Protein AF-A0A833HKR7-F1 (afdb_monomer_lite)

Secondary structure (DSSP, 8-state):
--HHHHHHHHHHHHHHHHHHHGGGTPEEPSS--SSTTEEEEEEEEETTEEEEEEEEEETTEEEEEEEEEEEEEEETTEEEEEEEEEHHHHHT-PPEE-----SHHHHHHHHHHHHHHHHHHHHHGGGGGGGSSHHHHHHHHTSGGG-S--TTSHHHHHHHHHHHHHHHT--

Radius of gyration: 18.02 Å; chains: 1; bounding box: 39×31×60 Å

Sequence (171 aa):
MAKGTAANCVARLSEAIGSTVAPAGFDRNPEIFGGDRVFRRFRRRHGWKVDIIDLAHRRMEPSFFDVGLFVCFQLEDYEHQLDGQSLVQLVGGDEYRLVTSFGFLHDWRCARTARRAANDLSRSLHWFDRLATPRQCLDFLGTPESLSPGPGSPIYIAMREHLLRADRQRP

pLDDT: mean 82.61, std 11.14, range [40.75, 95.12]

Foldseek 3Di:
DQVPLLVVLVVLLQVLQCVLCVVVQWDWDPDDPDPPFFPTKIWHDDPFKIWIWTWGADPPGNQFIWTWTKMWGCFPNDIDIQGTDTLCVVQVHDTQGRQRDDDPVSVVVSNVSSNVVSVSVSVCVCVCVCVVDLVSVLVCLCDPVSVDDHPPDPVNVRSVVRVVVVVVPDD

Structure (mmCIF, N/CA/C/O backbone):
data_AF-A0A833HKR7-F1
#
_entry.id   AF-A0A833HKR7-F1
#
loop_
_atom_site.group_PDB
_atom_site.id
_atom_site.type_symbol
_atom_site.label_atom_id
_atom_site.label_alt_id
_atom_site.label_comp_id
_atom_site.label_asym_id
_atom_site.label_entity_id
_atom_site.label_seq_id
_atom_site.pdbx_PDB_ins_code
_atom_site.Cartn_x
_atom_site.Cartn_y
_atom_site.Cartn_z
_atom_site.occupancy
_atom_site.B_iso_or_equiv
_atom_site.auth_seq_id
_atom_site.auth_comp_id
_atom_site.auth_asym_id
_atom_site.auth_atom_id
_atom_site.pdbx_PDB_model_num
ATOM 1 N N . MET A 1 1 ? 5.437 7.917 -32.728 1.00 40.75 1 MET A N 1
ATOM 2 C CA . MET A 1 1 ? 5.055 6.550 -32.300 1.00 40.75 1 MET A CA 1
ATOM 3 C C . MET A 1 1 ? 5.735 6.166 -30.972 1.00 40.75 1 MET A C 1
ATOM 5 O O . MET A 1 1 ? 6.502 5.220 -30.932 1.00 40.75 1 MET A O 1
ATOM 9 N N . ALA A 1 2 ? 5.459 6.885 -29.871 1.00 46.34 2 ALA A N 1
ATOM 10 C CA . ALA A 1 2 ? 6.085 6.649 -28.552 1.00 46.34 2 ALA A CA 1
ATOM 11 C C . ALA A 1 2 ? 5.110 6.133 -27.469 1.00 46.34 2 ALA A C 1
ATOM 13 O O . ALA A 1 2 ? 5.511 5.876 -26.341 1.00 46.34 2 ALA A O 1
ATOM 14 N N . LYS A 1 3 ? 3.822 5.963 -27.804 1.00 48.66 3 LYS A N 1
ATOM 15 C CA . LYS A 1 3 ? 2.782 5.535 -26.850 1.00 48.66 3 LYS A CA 1
ATOM 16 C C . LYS A 1 3 ? 2.829 4.034 -26.509 1.00 48.66 3 LYS A C 1
ATOM 18 O O . LYS A 1 3 ? 2.298 3.644 -25.479 1.00 48.66 3 LYS A O 1
ATOM 23 N N . GLY A 1 4 ? 3.475 3.202 -27.334 1.00 57.69 4 GLY A N 1
ATOM 24 C CA . GLY A 1 4 ? 3.508 1.743 -27.143 1.00 57.69 4 GLY A CA 1
ATOM 25 C C . GLY A 1 4 ? 4.500 1.245 -26.082 1.00 57.69 4 GLY A C 1
ATOM 26 O O . GLY A 1 4 ? 4.231 0.255 -25.414 1.00 57.69 4 GLY A O 1
ATOM 27 N N . THR A 1 5 ? 5.629 1.928 -25.875 1.00 68.44 5 THR A N 1
ATOM 28 C CA . THR A 1 5 ? 6.708 1.453 -24.984 1.00 68.44 5 THR A CA 1
ATOM 29 C C . THR A 1 5 ? 6.403 1.670 -23.507 1.00 68.44 5 THR A C 1
ATOM 31 O O . THR A 1 5 ? 6.447 0.720 -22.726 1.00 68.44 5 THR A O 1
ATOM 34 N N . ALA A 1 6 ? 5.991 2.882 -23.128 1.00 71.56 6 ALA A N 1
ATOM 35 C CA . ALA A 1 6 ? 5.599 3.182 -21.750 1.00 71.56 6 ALA A CA 1
ATOM 36 C C . ALA A 1 6 ? 4.396 2.333 -21.299 1.00 71.56 6 ALA A C 1
ATOM 38 O O . ALA A 1 6 ? 4.397 1.802 -20.189 1.00 71.56 6 ALA A O 1
ATOM 39 N N . ALA A 1 7 ? 3.410 2.137 -22.183 1.00 78.06 7 ALA A N 1
ATOM 40 C CA . ALA A 1 7 ? 2.254 1.283 -21.921 1.00 78.06 7 ALA A CA 1
ATOM 41 C C . ALA A 1 7 ? 2.661 -0.176 -21.645 1.00 78.06 7 ALA A C 1
ATOM 43 O O . ALA A 1 7 ? 2.166 -0.780 -20.695 1.00 78.06 7 ALA A O 1
ATOM 44 N N . ASN A 1 8 ? 3.619 -0.716 -22.407 1.00 80.50 8 ASN A N 1
ATOM 45 C CA . ASN A 1 8 ? 4.142 -2.065 -22.179 1.00 80.50 8 ASN A CA 1
ATOM 46 C C . ASN A 1 8 ? 4.846 -2.194 -20.821 1.00 80.50 8 ASN A C 1
ATOM 48 O O . ASN A 1 8 ? 4.668 -3.193 -20.125 1.00 80.50 8 ASN A O 1
ATOM 52 N N . CYS A 1 9 ? 5.617 -1.188 -20.406 1.00 82.44 9 CYS A N 1
ATOM 53 C CA . CYS A 1 9 ? 6.275 -1.213 -19.098 1.00 82.44 9 CYS A CA 1
ATOM 54 C C . CYS A 1 9 ? 5.282 -1.078 -17.947 1.00 82.44 9 CYS A C 1
ATOM 56 O O . CYS A 1 9 ? 5.416 -1.788 -16.954 1.00 82.44 9 CYS A O 1
ATOM 58 N N . VAL A 1 10 ? 4.251 -0.244 -18.100 1.00 87.06 10 VAL A N 1
ATOM 59 C CA . VAL A 1 10 ? 3.139 -0.146 -17.145 1.00 87.06 10 VAL A CA 1
ATOM 60 C C . VAL A 1 10 ? 2.377 -1.468 -17.036 1.00 87.06 10 VAL A C 1
ATOM 62 O O . VAL A 1 10 ? 2.024 -1.879 -15.928 1.00 87.06 10 VAL A O 1
ATOM 65 N N . ALA A 1 11 ? 2.149 -2.162 -18.155 1.00 86.56 11 ALA A N 1
ATOM 66 C CA . ALA A 1 11 ? 1.498 -3.468 -18.164 1.00 86.56 11 ALA A CA 1
ATOM 67 C C . ALA A 1 11 ? 2.332 -4.518 -17.415 1.00 86.56 11 ALA A C 1
ATOM 69 O O . ALA A 1 11 ? 1.824 -5.137 -16.483 1.00 86.56 11 ALA A O 1
ATOM 70 N N . ARG A 1 12 ? 3.628 -4.642 -17.739 1.00 88.38 12 ARG A N 1
ATOM 71 C CA . ARG A 1 12 ? 4.554 -5.570 -17.061 1.00 88.38 12 ARG A CA 1
ATOM 72 C C . ARG A 1 12 ? 4.706 -5.262 -15.573 1.00 88.38 12 ARG A C 1
ATOM 74 O O . ARG A 1 12 ? 4.747 -6.176 -14.757 1.00 88.38 12 ARG A O 1
ATOM 81 N N . LEU A 1 13 ? 4.784 -3.982 -15.212 1.00 90.75 13 LEU A N 1
ATOM 82 C CA . LEU A 1 13 ? 4.812 -3.548 -13.818 1.00 90.75 13 LEU A CA 1
ATOM 83 C C . LEU A 1 13 ? 3.520 -3.949 -13.097 1.00 90.75 13 LEU A C 1
ATOM 85 O O . LEU A 1 13 ? 3.584 -4.542 -12.026 1.00 90.75 13 LEU A O 1
ATOM 89 N N . SER A 1 14 ? 2.359 -3.666 -13.696 1.00 91.06 14 SER A N 1
ATOM 90 C CA . SER A 1 14 ? 1.058 -4.035 -13.127 1.00 91.06 14 SER A CA 1
ATOM 91 C C . SER A 1 14 ? 0.938 -5.548 -12.927 1.00 91.06 14 SER A C 1
ATOM 93 O O . SER A 1 14 ? 0.415 -5.985 -11.910 1.00 91.06 14 SER A O 1
ATOM 95 N N . GLU A 1 15 ? 1.419 -6.345 -13.881 1.00 92.50 15 GLU A N 1
ATOM 96 C CA . GLU A 1 15 ? 1.400 -7.808 -13.817 1.00 92.50 15 GLU A CA 1
ATOM 97 C C . GLU A 1 15 ? 2.340 -8.359 -12.740 1.00 92.50 15 GLU A C 1
ATOM 99 O O . GLU A 1 15 ? 1.929 -9.207 -11.946 1.00 92.50 15 GLU A O 1
ATOM 104 N N . ALA A 1 16 ? 3.574 -7.852 -12.666 1.00 93.44 16 ALA A N 1
ATOM 105 C CA . ALA A 1 16 ? 4.537 -8.262 -11.649 1.00 93.44 16 ALA A CA 1
ATOM 106 C C . ALA A 1 16 ? 4.026 -7.935 -10.240 1.00 93.44 16 ALA A C 1
ATOM 108 O O . ALA A 1 16 ? 3.999 -8.811 -9.381 1.00 93.44 16 ALA A O 1
ATOM 109 N N . ILE A 1 17 ? 3.556 -6.701 -10.027 1.00 94.38 17 ILE A N 1
ATOM 110 C CA . ILE A 1 17 ? 2.979 -6.274 -8.747 1.00 94.38 17 ILE A CA 1
ATOM 111 C C . ILE A 1 17 ? 1.749 -7.116 -8.417 1.00 94.38 17 ILE A C 1
ATOM 113 O O . ILE A 1 17 ? 1.679 -7.667 -7.324 1.00 94.38 17 ILE A O 1
ATOM 117 N N . GLY A 1 18 ? 0.822 -7.278 -9.367 1.00 94.12 18 GLY A N 1
ATOM 118 C CA . GLY A 1 18 ? -0.390 -8.076 -9.181 1.00 94.12 18 GLY A CA 1
ATOM 119 C C . GLY A 1 18 ? -0.093 -9.517 -8.774 1.00 94.12 18 GLY A C 1
ATOM 120 O O . GLY A 1 18 ? -0.674 -10.010 -7.813 1.00 94.12 18 GLY A O 1
ATOM 121 N N . SER A 1 19 ? 0.869 -10.162 -9.436 1.00 94.56 19 SER A N 1
ATOM 122 C CA . SER A 1 19 ? 1.282 -11.534 -9.110 1.00 94.56 19 SER A CA 1
ATOM 123 C C . SER A 1 19 ? 1.919 -11.643 -7.721 1.00 94.56 19 SER A C 1
ATOM 125 O O . SER A 1 19 ? 1.757 -12.656 -7.049 1.00 94.56 19 SER A O 1
ATOM 127 N N . THR A 1 20 ? 2.625 -10.602 -7.270 1.00 95.12 20 THR A N 1
ATOM 128 C CA . THR A 1 20 ? 3.220 -10.551 -5.928 1.00 95.12 20 THR A CA 1
ATOM 129 C C . THR A 1 20 ? 2.182 -10.363 -4.827 1.00 95.12 20 THR A C 1
ATOM 131 O O . THR A 1 20 ? 2.332 -10.939 -3.753 1.00 95.12 20 THR A O 1
ATOM 134 N N . VAL A 1 21 ? 1.141 -9.562 -5.065 1.00 95.06 21 VAL A N 1
ATOM 135 C CA . VAL A 1 21 ? 0.168 -9.202 -4.020 1.00 95.06 21 VAL A CA 1
ATOM 136 C C . VAL A 1 21 ? -1.060 -10.109 -3.985 1.00 95.06 21 VAL A C 1
ATOM 138 O O . VAL A 1 21 ? -1.705 -10.204 -2.942 1.00 95.06 21 VAL A O 1
ATOM 141 N N . ALA A 1 22 ? -1.365 -10.817 -5.077 1.00 95.12 22 ALA A N 1
ATOM 142 C CA . ALA A 1 22 ? -2.502 -11.734 -5.143 1.00 95.12 22 ALA A CA 1
ATOM 143 C C . ALA A 1 22 ? -2.483 -12.820 -4.044 1.00 95.12 22 ALA A C 1
ATOM 145 O O . ALA A 1 22 ? -3.514 -13.001 -3.397 1.00 95.12 22 ALA A O 1
ATOM 146 N N . PRO A 1 23 ? -1.347 -13.480 -3.719 1.00 95.06 23 PRO A N 1
ATOM 147 C CA . PRO A 1 23 ? -1.294 -14.442 -2.612 1.00 95.06 23 PRO A CA 1
ATOM 148 C C . PRO A 1 23 ? -1.615 -13.832 -1.242 1.00 95.06 23 PRO A C 1
ATOM 150 O O . PRO A 1 23 ? -2.053 -14.539 -0.340 1.00 95.06 23 PRO A O 1
ATOM 153 N N . ALA A 1 24 ? -1.412 -12.522 -1.079 1.00 91.62 24 ALA A N 1
ATOM 154 C CA . ALA A 1 24 ? -1.747 -11.796 0.141 1.00 91.62 24 ALA A CA 1
ATOM 155 C C . ALA A 1 24 ? -3.215 -11.327 0.180 1.00 91.62 24 ALA A C 1
ATOM 157 O O . ALA A 1 24 ? -3.592 -10.646 1.136 1.00 91.62 24 ALA A O 1
ATOM 158 N N . GLY A 1 25 ? -4.028 -11.676 -0.827 1.00 93.69 25 GLY A N 1
ATOM 159 C CA . GLY A 1 25 ? -5.456 -11.357 -0.919 1.00 93.69 25 GLY A CA 1
ATOM 160 C C . GLY A 1 25 ? -5.771 -10.011 -1.574 1.00 93.69 25 GLY A C 1
ATOM 161 O O . GLY A 1 25 ? -6.853 -9.472 -1.359 1.00 93.69 25 GLY A O 1
ATOM 162 N N . PHE A 1 26 ? -4.826 -9.425 -2.314 1.00 94.56 26 PHE A N 1
ATOM 163 C CA . PHE A 1 26 ? -5.072 -8.193 -3.060 1.00 94.56 26 PHE A CA 1
ATOM 164 C C . PHE A 1 26 ? -5.604 -8.492 -4.458 1.00 94.56 26 PHE A C 1
ATOM 166 O O . PHE A 1 26 ? -4.905 -9.063 -5.295 1.00 94.56 26 PHE A O 1
ATOM 173 N N . ASP A 1 27 ? -6.797 -7.985 -4.736 1.00 93.44 27 ASP A N 1
ATOM 174 C CA . ASP A 1 27 ? -7.415 -8.048 -6.048 1.00 93.44 27 ASP A CA 1
ATOM 175 C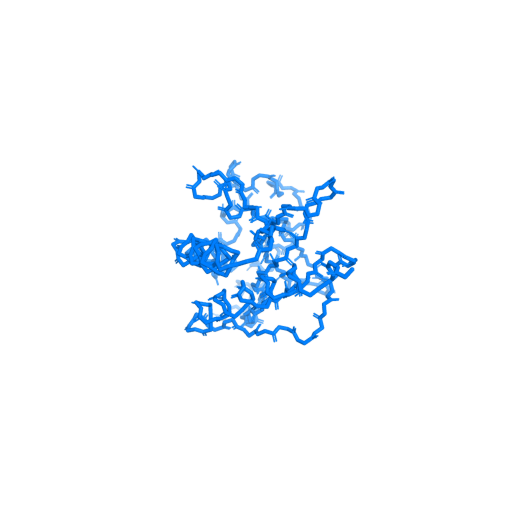 C . ASP A 1 27 ? -7.130 -6.782 -6.848 1.00 93.44 27 ASP A C 1
ATOM 177 O O . ASP A 1 27 ? -7.086 -5.660 -6.329 1.00 93.44 27 ASP A O 1
ATOM 181 N N . ARG A 1 28 ? -6.969 -6.947 -8.160 1.00 90.38 28 ARG A N 1
ATOM 182 C CA . ARG A 1 28 ? -6.870 -5.816 -9.081 1.00 90.38 28 ARG A CA 1
ATOM 183 C C . ARG A 1 28 ? -8.216 -5.104 -9.147 1.00 90.38 28 ARG A C 1
ATOM 185 O O . ARG A 1 28 ? -9.215 -5.700 -9.535 1.00 90.38 28 ARG A O 1
ATOM 192 N N . ASN A 1 29 ? -8.225 -3.806 -8.857 1.00 83.69 29 ASN A N 1
ATOM 193 C CA . ASN A 1 29 ? -9.430 -3.008 -9.012 1.00 83.69 29 ASN A CA 1
ATOM 194 C C . ASN A 1 29 ? -9.669 -2.715 -10.510 1.00 83.69 29 ASN A C 1
ATOM 196 O O . ASN A 1 29 ? -8.758 -2.185 -11.166 1.00 83.69 29 ASN A O 1
ATOM 200 N N . PRO A 1 30 ? -10.841 -3.068 -11.077 1.00 73.00 30 PRO A N 1
ATOM 201 C CA . PRO A 1 30 ? -11.193 -2.699 -12.448 1.00 73.00 30 PRO A CA 1
ATOM 202 C C . PRO A 1 30 ? -11.335 -1.181 -12.613 1.00 73.00 30 PRO A C 1
ATOM 204 O O . PRO A 1 30 ? -11.043 -0.654 -13.685 1.00 73.00 30 PRO A O 1
ATOM 207 N N . GLU A 1 31 ? -11.712 -0.481 -11.544 1.00 70.06 31 GLU A N 1
ATOM 208 C CA . GLU A 1 31 ? -11.932 0.958 -11.537 1.00 70.06 31 GLU A CA 1
ATOM 209 C C . GLU A 1 31 ? -10.695 1.692 -11.009 1.00 70.06 31 GLU A C 1
ATOM 211 O O . GLU A 1 31 ? -10.181 1.425 -9.915 1.00 70.06 31 GLU A O 1
ATOM 216 N N 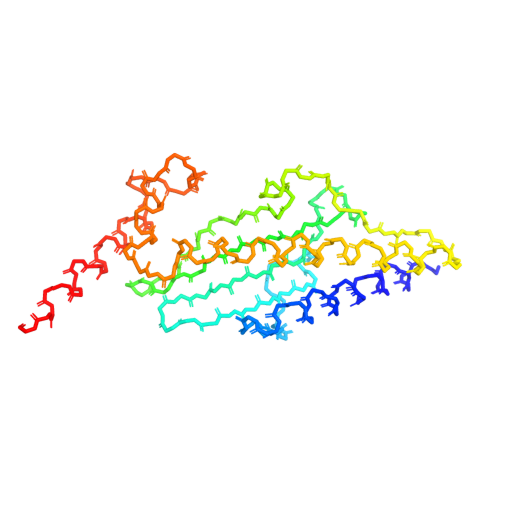. ILE A 1 32 ? -10.201 2.641 -11.800 1.00 64.50 32 ILE A N 1
ATOM 217 C CA . ILE A 1 32 ? -9.102 3.519 -11.410 1.00 64.50 32 ILE A CA 1
ATOM 218 C C . ILE A 1 32 ? -9.722 4.779 -10.798 1.00 64.50 32 ILE A C 1
ATOM 220 O O . ILE A 1 32 ? -10.182 5.663 -11.514 1.00 64.50 32 ILE A O 1
ATOM 224 N N . PHE A 1 33 ? -9.736 4.859 -9.467 1.00 57.00 33 PHE A N 1
ATOM 225 C CA . PHE A 1 33 ? -10.096 6.077 -8.734 1.00 57.00 33 PHE A CA 1
ATOM 226 C C . PHE A 1 33 ? -8.820 6.772 -8.255 1.00 57.00 33 PHE A C 1
ATOM 228 O O . PHE A 1 33 ? -7.960 6.112 -7.677 1.00 57.00 33 PHE A O 1
ATOM 235 N N . GLY A 1 34 ? -8.698 8.085 -8.477 1.00 53.91 34 GLY A N 1
ATOM 236 C CA . GLY A 1 34 ? -7.510 8.862 -8.077 1.00 53.91 34 GLY A CA 1
ATOM 237 C C . GLY A 1 34 ? -7.029 9.924 -9.077 1.00 53.91 34 GLY A C 1
ATOM 238 O O . GLY A 1 34 ? -5.936 10.465 -8.910 1.00 53.91 34 GLY A O 1
ATOM 239 N N . GLY A 1 35 ? -7.824 10.230 -10.110 1.00 57.78 35 GLY A N 1
ATOM 240 C CA . GLY A 1 35 ? -7.460 11.167 -11.181 1.00 57.78 35 GLY A CA 1
ATOM 241 C C . GLY A 1 35 ? -6.453 10.579 -12.177 1.00 57.78 35 GLY A C 1
ATOM 242 O O . GLY A 1 35 ? -6.025 9.436 -12.031 1.00 57.78 35 GLY A O 1
ATOM 243 N N . ASP A 1 36 ? -6.040 11.374 -13.169 1.00 58.94 36 ASP A N 1
ATOM 244 C CA . ASP A 1 36 ? -5.243 10.954 -14.345 1.00 58.94 36 ASP A CA 1
ATOM 245 C C . ASP A 1 36 ? -3.857 10.337 -14.047 1.00 58.94 36 ASP A C 1
ATOM 247 O O . ASP A 1 36 ? -3.100 10.019 -14.964 1.00 58.94 36 ASP A O 1
ATOM 251 N N . ARG A 1 37 ? -3.473 10.200 -12.772 1.00 76.31 37 ARG A N 1
ATOM 252 C CA . ARG A 1 37 ? -2.133 9.757 -12.357 1.00 76.31 37 ARG A CA 1
ATOM 253 C C . ARG A 1 37 ? -2.063 8.314 -11.914 1.00 76.31 37 ARG A C 1
ATOM 255 O O . ARG A 1 37 ? -1.024 7.689 -12.121 1.00 76.31 37 ARG A O 1
ATOM 262 N N . VAL A 1 38 ? -3.115 7.810 -11.273 1.00 77.69 38 VAL A N 1
ATOM 263 C CA . VAL A 1 38 ? -3.175 6.402 -10.884 1.00 77.69 38 VAL A CA 1
ATOM 264 C C . VAL A 1 38 ? -3.424 5.619 -12.160 1.00 77.69 38 VAL A C 1
ATOM 266 O O . VAL A 1 38 ? -4.371 5.895 -12.882 1.00 77.69 38 VAL A O 1
ATOM 269 N N . PHE A 1 39 ? -2.567 4.655 -12.468 1.00 83.62 39 PHE A N 1
ATOM 270 C CA . PHE A 1 39 ? -2.753 3.795 -13.641 1.00 83.62 39 PHE A CA 1
ATOM 271 C C . PHE A 1 39 ? -3.084 2.352 -13.249 1.00 83.62 39 PHE A C 1
ATOM 273 O O . PHE A 1 39 ? -3.518 1.551 -14.085 1.00 83.62 39 PHE A O 1
ATOM 280 N N . ARG A 1 40 ? -2.899 2.000 -11.970 1.00 90.25 40 ARG A N 1
ATOM 281 C CA . ARG A 1 40 ? -3.297 0.709 -11.410 1.00 90.25 40 ARG A CA 1
ATOM 282 C C . ARG A 1 40 ? -3.555 0.828 -9.912 1.00 90.25 40 ARG A C 1
ATOM 284 O O . ARG A 1 40 ? -2.791 1.479 -9.214 1.00 90.25 40 ARG A O 1
ATOM 291 N N . ARG A 1 41 ? -4.584 0.129 -9.439 1.00 92.12 41 ARG A N 1
ATOM 292 C CA . ARG A 1 41 ? -4.932 -0.006 -8.024 1.00 92.12 41 ARG A CA 1
ATOM 293 C C . ARG A 1 41 ? -5.183 -1.473 -7.687 1.00 92.12 41 ARG A C 1
ATOM 295 O O . ARG A 1 41 ? -5.830 -2.179 -8.466 1.00 92.12 41 ARG A O 1
ATOM 302 N N . PHE A 1 42 ? -4.714 -1.902 -6.524 1.00 93.31 42 PHE A N 1
ATOM 303 C CA . PHE A 1 42 ? -5.027 -3.193 -5.918 1.00 93.31 42 PHE A CA 1
ATOM 304 C C . PHE A 1 42 ? -5.691 -2.970 -4.565 1.00 93.31 42 PHE A C 1
ATOM 306 O O . PHE A 1 42 ? -5.367 -2.006 -3.870 1.00 93.31 42 PHE A O 1
ATOM 313 N N . ARG A 1 43 ? -6.642 -3.830 -4.205 1.00 93.88 43 ARG A N 1
ATOM 314 C CA . ARG A 1 43 ? -7.417 -3.716 -2.970 1.00 93.88 43 ARG A CA 1
ATOM 315 C C . ARG A 1 43 ? -7.494 -5.054 -2.262 1.00 93.88 43 ARG A C 1
ATOM 317 O O . ARG A 1 43 ? -7.753 -6.065 -2.900 1.00 93.88 43 ARG A O 1
ATOM 324 N N . ARG A 1 44 ? -7.361 -5.030 -0.944 1.00 93.38 44 ARG A N 1
ATOM 325 C CA . ARG A 1 44 ? -7.652 -6.163 -0.068 1.00 93.38 44 ARG A CA 1
ATOM 326 C C . ARG A 1 44 ? -8.634 -5.706 0.997 1.00 93.38 44 ARG A C 1
ATOM 328 O O . ARG A 1 44 ? -8.335 -4.800 1.772 1.00 93.38 44 ARG A O 1
ATOM 335 N N . ARG A 1 45 ? -9.828 -6.296 1.003 1.00 91.19 45 ARG A N 1
ATOM 336 C CA . ARG A 1 45 ? -10.888 -5.952 1.958 1.00 91.19 45 ARG A CA 1
ATOM 337 C C . ARG A 1 45 ? -10.766 -6.821 3.203 1.00 91.19 45 ARG A C 1
ATOM 339 O O . ARG A 1 45 ? -10.733 -8.041 3.108 1.00 91.19 45 ARG A O 1
ATOM 346 N N . HIS A 1 46 ? -10.790 -6.175 4.355 1.00 86.25 46 HIS A N 1
ATOM 347 C CA . HIS A 1 46 ? -11.032 -6.781 5.658 1.00 86.25 46 HIS A CA 1
ATOM 348 C C . HIS A 1 46 ? -12.363 -6.237 6.163 1.00 86.25 46 HIS A C 1
ATOM 350 O O . HIS A 1 46 ? -12.705 -5.101 5.853 1.00 86.25 46 HIS A O 1
ATOM 356 N N . GLY A 1 47 ? -13.125 -7.002 6.946 1.00 83.50 47 GLY A N 1
ATOM 357 C CA . GLY A 1 47 ? -14.493 -6.617 7.335 1.00 83.50 47 GLY A CA 1
ATOM 358 C C . GLY A 1 47 ? -14.660 -5.196 7.908 1.00 83.50 47 GLY A C 1
ATOM 359 O O . GLY A 1 47 ? -15.757 -4.658 7.853 1.00 83.50 47 GLY A O 1
ATOM 360 N N . TRP A 1 48 ? -13.583 -4.578 8.406 1.00 84.69 48 TRP A N 1
ATOM 361 C CA . TRP A 1 48 ? -13.565 -3.233 8.987 1.00 84.69 48 TRP A CA 1
ATOM 362 C C . TRP A 1 48 ? -12.648 -2.216 8.262 1.00 84.69 48 TRP A C 1
ATOM 364 O O . TRP A 1 48 ? -12.682 -1.029 8.585 1.00 84.69 48 TRP A O 1
ATOM 374 N N . LYS A 1 49 ? -11.823 -2.644 7.290 1.00 90.44 49 LYS A N 1
ATOM 375 C CA . LYS A 1 49 ? -10.876 -1.773 6.560 1.00 90.44 49 LYS A CA 1
ATOM 376 C C . LYS A 1 49 ? -10.591 -2.260 5.138 1.00 90.44 49 LYS A C 1
ATOM 378 O O . LYS A 1 49 ? -10.761 -3.431 4.818 1.00 90.44 49 LYS A O 1
ATOM 383 N N . VAL A 1 50 ? -10.062 -1.391 4.288 1.00 92.12 50 VAL A N 1
ATOM 384 C CA . VAL A 1 50 ? -9.585 -1.739 2.946 1.00 92.12 50 VAL A CA 1
ATOM 385 C C . VAL A 1 50 ? -8.131 -1.317 2.808 1.00 92.12 50 VAL A C 1
ATOM 387 O O . VAL A 1 50 ? -7.813 -0.134 2.866 1.00 92.12 50 VAL A O 1
ATOM 390 N N . ASP A 1 51 ? -7.256 -2.292 2.585 1.00 93.31 51 ASP A N 1
ATOM 391 C CA . ASP A 1 51 ? -5.862 -2.053 2.230 1.00 93.31 51 ASP A CA 1
ATOM 392 C C . ASP A 1 51 ? -5.779 -1.745 0.732 1.00 93.31 51 ASP A C 1
ATOM 394 O O . ASP A 1 51 ? -6.393 -2.437 -0.088 1.00 93.31 51 ASP A O 1
ATOM 398 N N . ILE A 1 52 ? -5.015 -0.722 0.361 1.00 92.38 52 ILE A N 1
ATOM 399 C CA . ILE A 1 52 ? -4.908 -0.231 -1.012 1.00 92.38 52 ILE A CA 1
ATOM 400 C C . ILE A 1 52 ? -3.438 -0.112 -1.404 1.00 92.38 52 ILE A C 1
ATOM 402 O O . ILE A 1 52 ? -2.615 0.406 -0.651 1.00 92.38 52 ILE A O 1
ATOM 406 N N . ILE A 1 53 ? -3.125 -0.565 -2.615 1.00 93.25 53 ILE A N 1
ATOM 407 C CA . ILE A 1 53 ? -1.827 -0.362 -3.260 1.00 93.25 53 ILE A CA 1
ATOM 408 C C . ILE A 1 53 ? -2.078 0.354 -4.580 1.00 93.25 53 ILE A C 1
ATOM 410 O O . ILE A 1 53 ? -2.707 -0.215 -5.477 1.00 93.25 53 ILE A O 1
ATOM 414 N N . ASP A 1 54 ? -1.566 1.572 -4.715 1.00 91.88 54 ASP A N 1
ATOM 415 C CA . ASP A 1 54 ? -1.662 2.349 -5.948 1.00 91.88 54 ASP A CA 1
ATOM 416 C C . ASP A 1 54 ? -0.323 2.424 -6.663 1.00 91.88 54 ASP A C 1
ATOM 418 O O . ASP A 1 54 ? 0.707 2.734 -6.072 1.00 91.88 54 ASP A O 1
ATOM 422 N N . LEU A 1 55 ? -0.366 2.206 -7.974 1.00 90.56 55 LEU A N 1
ATOM 423 C CA . LEU A 1 55 ? 0.705 2.569 -8.885 1.00 90.56 55 LEU A CA 1
ATOM 424 C C . LEU A 1 55 ? 0.308 3.871 -9.578 1.00 90.56 55 LEU A C 1
ATOM 426 O O . LEU A 1 55 ? -0.692 3.918 -10.309 1.00 90.56 55 LEU A O 1
ATOM 430 N N . ALA A 1 56 ? 1.086 4.925 -9.342 1.00 88.88 56 ALA A N 1
ATOM 431 C CA . ALA A 1 56 ? 0.778 6.262 -9.831 1.00 88.88 56 ALA A CA 1
ATOM 432 C C . ALA A 1 56 ? 2.004 6.972 -10.409 1.00 88.88 56 ALA A C 1
ATOM 434 O O . ALA A 1 56 ? 3.121 6.808 -9.922 1.00 88.88 56 ALA A O 1
ATOM 435 N N . HIS A 1 57 ? 1.800 7.800 -11.434 1.00 85.38 57 HIS A N 1
ATOM 436 C CA . HIS A 1 57 ? 2.834 8.717 -11.916 1.00 85.38 57 HIS A CA 1
ATOM 437 C C . HIS A 1 57 ? 3.110 9.819 -10.889 1.00 85.38 57 HIS A C 1
ATOM 439 O O . HIS A 1 57 ? 2.183 10.370 -10.285 1.00 85.38 57 HIS A O 1
ATOM 445 N N . ARG A 1 58 ? 4.380 10.216 -10.747 1.00 79.62 58 ARG A N 1
ATOM 446 C CA . ARG A 1 58 ? 4.730 11.374 -9.918 1.00 79.62 58 ARG A CA 1
ATOM 447 C C . ARG A 1 58 ? 4.295 12.682 -10.578 1.00 79.62 58 ARG A C 1
ATOM 449 O O . ARG A 1 58 ? 4.432 12.876 -11.783 1.00 79.62 58 ARG A O 1
ATOM 456 N N . ARG A 1 59 ? 3.782 13.595 -9.744 1.00 65.31 59 ARG A N 1
ATOM 457 C CA . ARG A 1 59 ? 3.040 14.827 -10.087 1.00 65.31 59 ARG A CA 1
ATOM 458 C C . ARG A 1 59 ? 3.758 15.769 -11.072 1.00 65.31 59 ARG A C 1
ATOM 460 O O . ARG A 1 59 ? 3.070 16.533 -11.736 1.00 65.31 59 ARG A O 1
ATOM 467 N N . MET A 1 60 ? 5.086 15.675 -11.187 1.00 67.94 60 MET A N 1
ATOM 468 C CA . MET A 1 60 ? 5.929 16.532 -12.036 1.00 67.94 60 MET A CA 1
ATOM 469 C C . MET A 1 60 ? 6.791 15.765 -13.048 1.00 67.94 60 MET A C 1
ATOM 471 O O . MET A 1 60 ? 7.391 16.384 -13.921 1.00 67.94 60 MET A O 1
ATOM 475 N N . GLU A 1 61 ? 6.857 14.433 -12.966 1.00 76.06 61 GLU A N 1
ATOM 476 C CA . GLU A 1 61 ? 7.785 13.644 -13.778 1.00 76.06 61 GLU A CA 1
ATOM 477 C C . GLU A 1 61 ? 7.147 12.310 -14.192 1.00 76.06 61 GLU A C 1
ATOM 479 O O . GLU A 1 61 ? 7.262 11.316 -13.475 1.00 76.06 61 GLU A O 1
ATOM 484 N N . PRO A 1 62 ? 6.481 12.240 -15.360 1.00 71.31 62 PRO A N 1
ATOM 485 C CA . PRO A 1 62 ? 5.783 11.030 -15.807 1.00 71.31 62 PRO A CA 1
ATOM 486 C C . PRO A 1 62 ? 6.730 9.855 -16.082 1.00 71.31 62 PRO A C 1
ATOM 488 O O . PRO A 1 62 ? 6.294 8.707 -16.110 1.00 71.31 62 PRO A O 1
ATOM 491 N N . SER A 1 63 ? 8.028 10.130 -16.238 1.00 78.75 63 SER A N 1
ATOM 492 C CA . SER A 1 63 ? 9.090 9.122 -16.297 1.00 78.75 63 SER A CA 1
ATOM 493 C C . SER A 1 63 ? 9.308 8.405 -14.965 1.00 78.75 63 SER A C 1
ATOM 495 O O . SER A 1 63 ? 10.032 7.418 -14.939 1.00 78.75 63 SER A O 1
ATOM 497 N N . PHE A 1 64 ? 8.712 8.871 -13.870 1.00 85.69 64 PHE A N 1
ATOM 498 C CA . PHE A 1 64 ? 8.798 8.260 -12.552 1.00 85.69 64 PHE A CA 1
ATOM 499 C C . PHE A 1 64 ? 7.422 7.823 -12.071 1.00 85.69 64 PHE A C 1
ATOM 501 O O . PHE A 1 64 ? 6.389 8.418 -12.399 1.00 85.69 64 PHE A O 1
ATOM 508 N N . PHE A 1 65 ? 7.422 6.766 -11.271 1.00 88.75 65 PHE A N 1
ATOM 509 C CA . PHE A 1 65 ? 6.220 6.269 -10.630 1.00 88.75 65 PHE A CA 1
ATOM 510 C C . PHE A 1 65 ? 6.477 6.002 -9.155 1.00 88.75 65 PHE A C 1
ATOM 512 O O . PHE A 1 65 ? 7.614 5.807 -8.728 1.00 88.75 65 PHE A O 1
ATOM 519 N N . ASP A 1 66 ? 5.392 5.992 -8.398 1.00 89.38 66 ASP A N 1
ATOM 520 C CA . ASP A 1 66 ? 5.379 5.616 -6.997 1.00 89.38 66 ASP A CA 1
ATOM 521 C C . ASP A 1 66 ? 4.482 4.394 -6.793 1.00 89.38 66 ASP A C 1
ATOM 523 O O . ASP A 1 66 ? 3.553 4.147 -7.573 1.00 89.38 66 ASP A O 1
ATOM 527 N N . VAL A 1 67 ? 4.786 3.640 -5.742 1.00 90.38 67 VAL A N 1
ATOM 528 C CA . VAL A 1 67 ? 3.928 2.582 -5.215 1.00 90.38 67 VAL A CA 1
ATOM 529 C C . VAL A 1 67 ? 3.448 3.066 -3.856 1.00 90.38 67 VAL A C 1
ATOM 531 O O . VAL A 1 67 ? 4.182 2.989 -2.872 1.00 90.38 67 VAL A O 1
ATOM 534 N N . GLY A 1 68 ? 2.243 3.625 -3.824 1.00 90.38 68 GLY A N 1
ATOM 535 C CA . GLY A 1 68 ? 1.643 4.143 -2.601 1.00 90.38 68 GLY A CA 1
ATOM 536 C C . GLY A 1 68 ? 0.869 3.054 -1.870 1.00 90.38 68 GLY A C 1
ATOM 537 O O . GLY A 1 68 ? 0.086 2.330 -2.487 1.00 90.38 68 GLY A O 1
ATOM 538 N N . LEU A 1 69 ? 1.082 2.941 -0.562 1.00 90.81 69 LEU A N 1
ATOM 539 C CA . LEU A 1 69 ? 0.359 2.028 0.320 1.00 90.81 69 LEU A CA 1
ATOM 540 C C . LEU A 1 69 ? -0.602 2.834 1.189 1.00 90.81 69 LEU A C 1
ATOM 542 O O . LEU A 1 69 ? -0.148 3.666 1.964 1.00 90.81 69 LEU A O 1
ATOM 546 N N . PHE A 1 70 ? -1.905 2.586 1.084 1.00 89.12 70 PHE A N 1
ATOM 547 C CA . PHE A 1 70 ? -2.945 3.331 1.801 1.00 89.12 70 PHE A CA 1
ATOM 548 C C . PHE A 1 70 ? -3.874 2.377 2.543 1.00 89.12 70 PHE A C 1
ATOM 550 O O . PHE A 1 70 ? -4.034 1.220 2.150 1.00 89.12 70 PHE A O 1
ATOM 557 N N . VAL A 1 71 ? -4.540 2.877 3.581 1.00 89.38 71 VAL A N 1
ATOM 558 C CA . VAL A 1 71 ? -5.629 2.153 4.242 1.00 89.38 71 VAL A CA 1
ATOM 559 C C . VAL A 1 71 ? -6.842 3.064 4.343 1.00 89.38 71 VAL A C 1
ATOM 561 O O . VAL A 1 71 ? -6.736 4.184 4.841 1.00 89.38 71 VAL A O 1
ATOM 564 N N . CYS A 1 72 ? -7.986 2.569 3.879 1.00 89.69 72 CYS A N 1
ATOM 565 C CA . CYS A 1 72 ? -9.284 3.193 4.099 1.00 89.69 72 CYS A CA 1
ATOM 566 C C . CYS A 1 72 ? -10.031 2.448 5.208 1.00 89.69 72 CYS A C 1
ATOM 568 O O . CYS A 1 72 ? -10.062 1.217 5.231 1.00 89.69 72 CYS A O 1
ATOM 570 N N . PHE A 1 73 ? -10.672 3.186 6.102 1.00 87.56 73 PHE A N 1
ATOM 571 C CA . PHE A 1 73 ? -11.490 2.665 7.190 1.00 87.56 73 PHE A CA 1
ATOM 572 C C . PHE A 1 73 ? -12.919 3.145 6.997 1.00 87.56 73 PHE A C 1
ATOM 574 O O . PHE A 1 73 ? -13.134 4.313 6.683 1.00 87.56 73 PHE A O 1
ATOM 581 N N . GLN A 1 74 ? -13.884 2.261 7.233 1.00 81.50 74 GLN A N 1
ATOM 582 C CA . GLN A 1 74 ? -15.284 2.653 7.331 1.00 81.50 74 GLN A CA 1
ATOM 583 C C . GLN A 1 74 ? -15.623 2.761 8.818 1.00 81.50 74 GLN A C 1
ATOM 585 O O . GLN A 1 74 ? -15.894 1.751 9.468 1.00 81.50 74 GLN A O 1
ATOM 590 N N . LEU A 1 75 ? -15.547 3.970 9.372 1.00 81.00 75 LEU A N 1
ATOM 591 C CA . LEU A 1 75 ? -15.826 4.225 10.786 1.00 81.00 75 LEU A CA 1
ATOM 592 C C . LEU A 1 75 ? -17.000 5.188 10.885 1.00 81.00 75 LEU A C 1
ATOM 594 O O . LEU A 1 75 ? -16.985 6.227 10.238 1.00 81.00 75 LEU A O 1
ATOM 598 N N . GLU A 1 76 ? -17.992 4.840 11.706 1.00 66.75 76 GLU A N 1
ATOM 599 C CA . GLU A 1 76 ? -19.068 5.757 12.117 1.00 66.75 76 GLU A CA 1
ATOM 600 C C . GLU A 1 76 ? -19.690 6.557 10.955 1.00 66.75 76 GLU A C 1
ATOM 602 O O . GLU A 1 76 ? -19.860 7.768 11.037 1.00 66.75 76 GLU A O 1
ATOM 607 N N . ASP A 1 77 ? -19.996 5.852 9.861 1.00 67.69 77 ASP A N 1
ATOM 608 C CA . ASP A 1 77 ? -20.640 6.358 8.639 1.00 67.69 77 ASP A CA 1
ATOM 609 C C . ASP A 1 77 ? -19.767 7.193 7.681 1.00 67.69 77 ASP A C 1
ATOM 611 O O . ASP A 1 77 ? -20.240 7.573 6.609 1.00 67.69 77 ASP A O 1
ATOM 615 N N . TYR A 1 78 ? -18.475 7.381 7.973 1.00 71.69 78 TYR A N 1
ATOM 616 C CA . TYR A 1 78 ? -17.531 8.082 7.094 1.00 71.69 78 TYR A CA 1
ATOM 617 C C . TYR A 1 78 ? -16.346 7.203 6.667 1.00 71.69 78 TYR A C 1
ATOM 619 O O . TYR A 1 78 ? -15.850 6.354 7.413 1.00 71.69 78 TYR A O 1
ATOM 627 N N . GLU A 1 79 ? -15.875 7.422 5.434 1.00 79.25 79 GLU A N 1
ATOM 628 C CA . GLU A 1 79 ? -14.620 6.840 4.958 1.00 79.25 79 GLU A CA 1
ATOM 629 C C . GLU A 1 79 ? -13.459 7.711 5.444 1.00 79.25 79 GLU A C 1
ATOM 631 O O . GLU A 1 79 ? -13.342 8.886 5.088 1.00 79.25 79 GLU A O 1
ATOM 636 N N . HIS A 1 80 ? -12.590 7.128 6.261 1.00 80.88 80 HIS A N 1
ATOM 637 C CA . HIS A 1 80 ? -11.339 7.748 6.670 1.00 80.88 80 HIS A CA 1
ATOM 638 C C . HIS A 1 80 ? -10.195 7.109 5.895 1.00 80.88 80 HIS A C 1
ATOM 640 O O . HIS A 1 80 ? -10.085 5.887 5.860 1.00 80.88 80 HIS A O 1
ATOM 646 N N . GLN A 1 81 ? -9.310 7.916 5.319 1.00 82.56 81 GLN A N 1
ATOM 647 C CA . GLN A 1 81 ? -8.091 7.427 4.685 1.00 82.56 81 GLN A CA 1
ATOM 648 C C . GLN A 1 81 ? -6.891 7.786 5.563 1.00 82.56 81 GLN A C 1
AT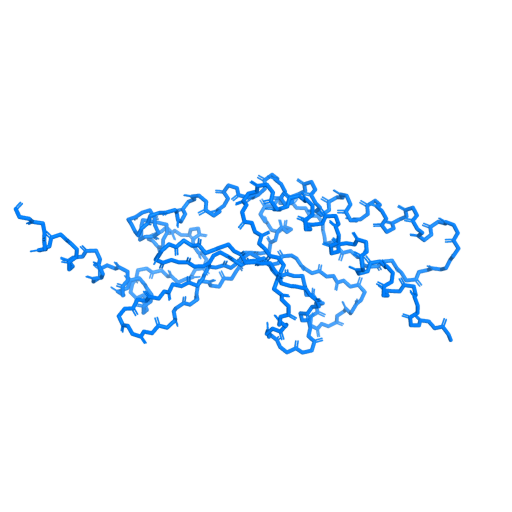OM 650 O O . GLN A 1 81 ? -6.726 8.940 5.954 1.00 82.56 81 GLN A O 1
ATOM 655 N N . LEU A 1 82 ? -6.052 6.798 5.866 1.00 81.25 82 LEU A N 1
ATOM 656 C CA . LEU A 1 82 ? -4.699 7.056 6.342 1.00 81.25 82 LEU A CA 1
ATOM 657 C C . LEU A 1 82 ? -3.833 7.381 5.124 1.00 81.25 82 LEU A C 1
ATOM 659 O O . LEU A 1 82 ? -3.722 6.553 4.210 1.00 81.25 82 LEU A O 1
ATOM 663 N N . ASP A 1 83 ? -3.268 8.591 5.103 1.00 71.19 83 ASP A N 1
ATOM 664 C CA . ASP A 1 83 ? -2.373 9.026 4.033 1.00 71.19 83 ASP A CA 1
ATOM 665 C C . ASP A 1 83 ? -1.224 8.031 3.866 1.00 71.19 83 ASP A C 1
ATOM 667 O O . ASP A 1 83 ? -0.672 7.490 4.827 1.00 71.19 83 ASP A O 1
ATOM 671 N N . GLY A 1 84 ? -0.950 7.709 2.605 1.00 70.38 84 GLY A N 1
ATOM 672 C CA . GLY A 1 84 ? -0.192 6.519 2.276 1.00 70.38 84 GLY A CA 1
ATOM 673 C C . GLY A 1 84 ? 1.309 6.673 2.434 1.00 70.38 84 GLY A C 1
ATOM 674 O O . GLY A 1 84 ? 1.867 7.758 2.276 1.00 70.38 84 GLY A O 1
ATOM 675 N N . GLN A 1 85 ? 1.975 5.548 2.674 1.00 78.69 85 GLN A N 1
ATOM 676 C CA . GLN A 1 85 ? 3.428 5.455 2.628 1.00 78.69 85 GLN A CA 1
ATOM 677 C C . GLN A 1 85 ? 3.906 5.186 1.204 1.00 78.69 85 GLN A C 1
ATOM 679 O O . GLN A 1 85 ? 3.380 4.302 0.522 1.00 78.69 85 GLN A O 1
ATOM 684 N N . SER A 1 86 ? 4.940 5.905 0.765 1.00 85.12 86 SER A N 1
ATOM 685 C CA . SER A 1 86 ? 5.661 5.521 -0.449 1.00 85.12 86 SER A CA 1
ATOM 686 C C . SER A 1 86 ? 6.495 4.278 -0.156 1.00 85.12 86 SER A C 1
ATOM 688 O O . SER A 1 86 ? 7.260 4.230 0.811 1.00 85.12 86 SER A O 1
ATOM 690 N N . LEU A 1 87 ? 6.401 3.273 -1.025 1.00 87.88 87 LEU A N 1
ATOM 691 C CA . LEU A 1 87 ? 7.201 2.058 -0.908 1.00 87.88 87 LEU A CA 1
ATOM 692 C C . LEU A 1 87 ? 8.702 2.361 -0.852 1.00 87.88 87 LEU A C 1
ATOM 694 O O . LEU A 1 87 ? 9.422 1.734 -0.081 1.00 87.88 87 LEU A O 1
ATOM 698 N N . VAL A 1 88 ? 9.160 3.344 -1.634 1.00 87.12 88 VAL A N 1
ATOM 699 C CA . VAL A 1 88 ? 10.567 3.767 -1.686 1.00 87.12 88 VAL A CA 1
ATOM 700 C C . VAL A 1 88 ? 11.036 4.275 -0.322 1.00 87.12 88 VAL A C 1
ATOM 702 O O . VAL A 1 88 ? 12.133 3.926 0.112 1.00 87.12 88 VAL A O 1
ATOM 705 N N . GLN A 1 89 ? 10.190 5.041 0.375 1.00 85.81 89 GLN A N 1
ATOM 706 C CA . GLN A 1 89 ? 10.474 5.528 1.727 1.00 85.81 89 GLN A CA 1
ATOM 707 C C . GLN A 1 89 ? 10.536 4.372 2.729 1.00 85.81 89 GLN A C 1
ATOM 709 O O . GLN A 1 89 ? 11.469 4.308 3.525 1.00 85.81 89 GLN A O 1
ATOM 714 N N . LEU A 1 90 ? 9.600 3.420 2.646 1.00 84.75 90 LEU A N 1
ATOM 715 C CA . LEU A 1 90 ? 9.563 2.259 3.542 1.00 84.75 90 LEU A CA 1
ATOM 716 C C . LEU A 1 90 ? 10.787 1.350 3.412 1.00 84.75 90 LEU A C 1
ATOM 718 O O . LEU A 1 90 ? 11.238 0.794 4.410 1.00 84.75 90 LEU A O 1
ATOM 722 N N . VAL A 1 91 ? 11.317 1.173 2.199 1.00 87.75 91 VAL A N 1
ATOM 723 C CA . VAL A 1 91 ? 12.486 0.306 1.962 1.00 87.75 91 VAL A CA 1
ATOM 724 C C . VAL A 1 91 ? 13.823 1.051 2.005 1.00 87.75 91 VAL A C 1
ATOM 726 O O . VAL A 1 91 ? 14.859 0.413 1.832 1.00 87.75 91 VAL A O 1
ATOM 729 N N . GLY A 1 92 ? 13.818 2.376 2.203 1.00 85.44 92 GLY A N 1
ATOM 730 C CA . GLY A 1 92 ? 15.025 3.210 2.168 1.00 85.44 92 GLY A CA 1
ATOM 731 C C 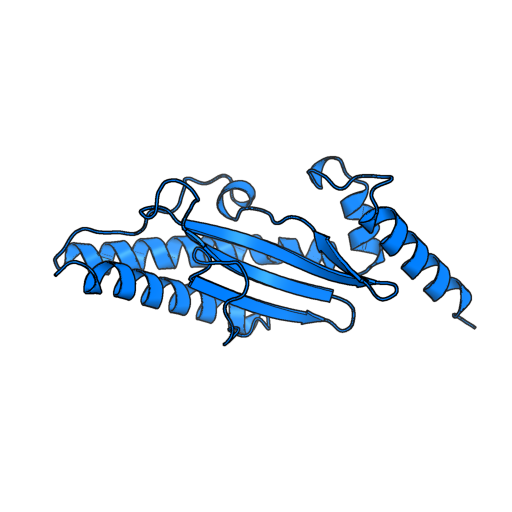. GLY A 1 92 ? 15.753 3.160 0.819 1.00 85.44 92 GLY A C 1
ATOM 732 O O . GLY A 1 92 ? 16.977 3.065 0.784 1.00 85.44 92 GLY A O 1
ATOM 733 N N . GLY A 1 93 ? 15.003 3.128 -0.286 1.00 84.44 93 GLY A N 1
ATOM 734 C CA . GLY A 1 93 ? 15.544 2.922 -1.632 1.00 84.44 93 GLY A CA 1
ATOM 735 C C . GLY A 1 93 ? 15.568 4.174 -2.510 1.00 84.44 93 GLY A C 1
ATOM 736 O O . GLY A 1 93 ? 15.113 5.245 -2.122 1.00 84.44 93 GLY A O 1
ATOM 737 N N . ASP A 1 94 ? 16.046 3.998 -3.743 1.00 86.00 94 ASP A N 1
ATOM 738 C CA . ASP A 1 94 ? 15.956 5.020 -4.793 1.00 86.00 94 ASP A CA 1
ATOM 739 C C . ASP A 1 94 ? 14.593 5.009 -5.493 1.00 86.00 94 ASP A C 1
ATOM 741 O O . ASP A 1 94 ? 13.928 3.972 -5.573 1.00 86.00 94 ASP A O 1
ATOM 745 N N . GLU A 1 95 ? 14.235 6.127 -6.114 1.00 87.94 95 GLU A N 1
ATOM 746 C CA . GLU A 1 95 ? 13.005 6.284 -6.891 1.00 87.94 95 GLU A CA 1
ATOM 747 C C . GLU A 1 95 ? 12.875 5.276 -8.046 1.00 87.94 95 GLU A C 1
ATOM 749 O O . GLU A 1 95 ? 13.861 4.831 -8.652 1.00 87.94 95 GLU A O 1
ATOM 754 N N . TYR A 1 96 ? 11.631 4.939 -8.401 1.00 89.44 96 TYR A N 1
ATOM 755 C CA . TYR A 1 96 ? 11.360 4.093 -9.555 1.00 89.44 96 TYR A CA 1
ATOM 756 C C . TYR A 1 96 ? 11.164 4.915 -10.827 1.00 89.44 96 TYR A C 1
ATOM 758 O O . TYR A 1 96 ? 10.334 5.822 -10.897 1.00 89.44 96 TYR A O 1
ATOM 766 N N . ARG A 1 97 ? 11.891 4.532 -11.879 1.00 87.69 97 ARG A N 1
ATOM 767 C CA . ARG A 1 97 ? 11.821 5.161 -13.200 1.00 87.69 97 ARG A CA 1
ATOM 768 C C . ARG A 1 97 ? 11.186 4.217 -14.223 1.00 87.69 97 ARG A C 1
ATOM 770 O O . ARG A 1 97 ? 11.638 3.083 -14.397 1.00 87.69 97 ARG A O 1
ATOM 777 N N . LEU A 1 98 ? 10.171 4.702 -14.934 1.00 83.56 98 LEU A N 1
ATOM 778 C CA . LEU A 1 98 ? 9.655 4.091 -16.154 1.00 83.56 98 LEU A CA 1
ATOM 779 C C . LEU A 1 98 ? 10.691 4.228 -17.269 1.00 83.56 98 LEU A C 1
ATOM 781 O O . LEU A 1 98 ? 11.225 5.305 -17.539 1.00 8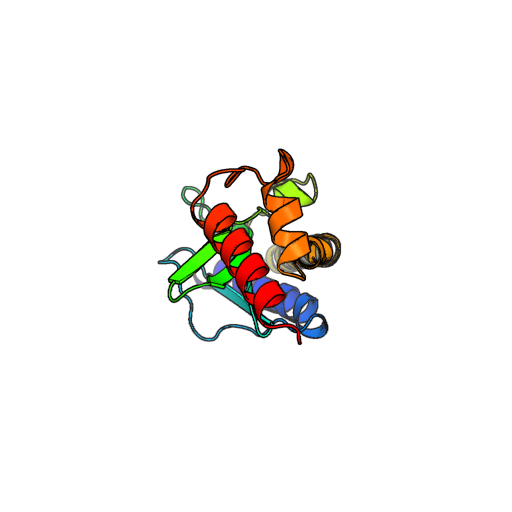3.56 98 LEU A O 1
ATOM 785 N N . VAL A 1 99 ? 10.985 3.118 -17.933 1.00 79.69 99 VAL A N 1
ATOM 786 C CA . VAL A 1 99 ? 11.928 3.104 -19.050 1.00 79.69 99 VAL A CA 1
ATOM 787 C C . VAL A 1 99 ? 11.199 3.602 -20.295 1.00 79.69 99 VAL A C 1
ATOM 789 O O . VAL A 1 99 ? 10.158 3.068 -20.659 1.00 79.69 99 VAL A O 1
ATOM 792 N N . THR A 1 100 ? 11.750 4.620 -20.952 1.00 72.44 100 THR A N 1
ATOM 793 C CA . THR A 1 100 ? 11.152 5.243 -22.149 1.00 72.44 100 THR A CA 1
ATOM 794 C C . THR A 1 100 ? 11.968 5.027 -23.431 1.00 72.44 100 THR A C 1
ATOM 796 O O . THR A 1 100 ? 11.551 5.453 -24.505 1.00 72.44 100 THR A O 1
ATOM 799 N N . SER A 1 101 ? 13.128 4.365 -23.336 1.00 69.12 101 SER A N 1
ATOM 800 C CA . SER A 1 101 ? 14.021 4.063 -24.474 1.00 69.12 101 SER A CA 1
ATOM 801 C C . SER A 1 101 ? 13.510 2.883 -25.315 1.00 69.12 101 SER A C 1
ATOM 803 O O . SER A 1 101 ? 12.778 2.056 -24.805 1.00 69.12 101 SER A O 1
ATOM 805 N N . PHE A 1 102 ? 13.876 2.773 -26.595 1.00 67.19 102 PHE A N 1
ATOM 806 C CA . PHE A 1 102 ? 13.421 1.683 -27.484 1.00 67.19 102 PHE A CA 1
ATOM 807 C C . PHE A 1 102 ? 14.475 0.561 -27.624 1.00 67.19 102 PHE A C 1
ATOM 809 O O . PHE A 1 102 ? 15.658 0.788 -27.371 1.00 67.19 102 PHE A O 1
ATOM 816 N N . GLY A 1 103 ? 14.059 -0.636 -28.064 1.00 64.25 103 GLY A N 1
ATOM 817 C CA . GLY A 1 103 ? 14.944 -1.770 -28.409 1.00 64.25 103 GLY A CA 1
ATOM 818 C C . GLY A 1 103 ? 15.008 -2.888 -27.357 1.00 64.25 103 GLY A C 1
ATOM 819 O O . GLY A 1 103 ? 14.351 -2.812 -26.331 1.00 64.25 103 GLY A O 1
ATOM 820 N N . PHE A 1 104 ? 15.811 -3.937 -27.575 1.00 66.00 104 PHE A N 1
ATOM 821 C CA . PHE A 1 104 ? 15.860 -5.116 -26.681 1.00 66.00 104 PHE A CA 1
ATOM 822 C C . PHE A 1 104 ? 16.219 -4.780 -25.217 1.00 66.00 104 PHE A C 1
ATOM 824 O O . PHE A 1 104 ? 15.747 -5.423 -24.279 1.00 66.00 104 PHE A O 1
ATOM 831 N N . LEU A 1 105 ? 17.025 -3.731 -25.009 1.00 75.88 105 LEU A N 1
ATOM 832 C CA . LEU A 1 105 ? 17.386 -3.232 -23.680 1.00 75.88 105 LEU A CA 1
ATOM 833 C C . LEU A 1 105 ? 16.187 -2.644 -22.927 1.00 75.88 105 LEU A C 1
ATOM 835 O O . LEU A 1 105 ? 16.209 -2.615 -21.699 1.00 75.88 105 LEU A O 1
ATOM 839 N N . HIS A 1 106 ? 15.152 -2.182 -23.632 1.00 80.25 106 HIS A N 1
ATOM 840 C CA . HIS A 1 106 ? 13.929 -1.660 -23.028 1.00 80.25 106 HIS A CA 1
ATOM 841 C C . HIS A 1 106 ? 13.212 -2.736 -22.219 1.00 80.25 106 HIS A C 1
ATOM 843 O O . HIS A 1 106 ? 12.973 -2.553 -21.028 1.00 80.25 106 HIS A O 1
ATOM 849 N N . ASP A 1 107 ? 12.931 -3.879 -22.843 1.00 79.75 107 ASP A N 1
ATOM 850 C CA . ASP A 1 107 ? 12.146 -4.945 -22.226 1.00 79.75 107 ASP A CA 1
ATOM 851 C C . ASP A 1 107 ? 12.863 -5.538 -21.016 1.00 79.75 107 ASP A C 1
ATOM 853 O O . ASP A 1 107 ? 12.251 -5.734 -19.964 1.00 79.75 107 ASP A O 1
ATOM 857 N N . TRP A 1 108 ? 14.181 -5.730 -21.124 1.00 83.56 108 TRP A N 1
ATOM 858 C CA . TRP A 1 108 ? 15.005 -6.161 -19.998 1.00 83.56 108 TRP A CA 1
ATOM 859 C C . TRP A 1 108 ? 14.999 -5.140 -18.852 1.00 83.56 108 TRP A C 1
ATOM 861 O O . TRP A 1 108 ? 14.815 -5.514 -17.691 1.00 83.56 108 TRP A O 1
ATOM 871 N N . ARG A 1 109 ? 15.148 -3.841 -19.150 1.00 85.19 109 ARG A N 1
ATOM 872 C CA . ARG A 1 109 ? 15.106 -2.784 -18.125 1.00 85.19 109 ARG A CA 1
ATOM 873 C C . ARG A 1 109 ? 13.726 -2.687 -17.472 1.00 85.19 109 ARG A C 1
ATOM 875 O O . ARG A 1 109 ? 13.660 -2.558 -16.255 1.00 85.19 109 ARG A O 1
ATOM 882 N N . CYS A 1 110 ? 12.638 -2.812 -18.233 1.00 85.94 110 CYS A N 1
ATOM 883 C CA . CYS A 1 110 ? 11.284 -2.806 -17.676 1.00 85.94 110 CYS A CA 1
ATOM 884 C C . CYS A 1 110 ? 11.017 -4.021 -16.797 1.00 85.94 110 CYS A C 1
ATOM 886 O O . CYS A 1 110 ? 10.486 -3.861 -15.701 1.00 85.94 110 CYS A O 1
ATOM 888 N N . ALA A 1 111 ? 11.452 -5.212 -17.215 1.00 86.56 111 ALA A N 1
ATOM 889 C CA . ALA A 1 111 ? 11.378 -6.407 -16.382 1.00 86.56 111 ALA A CA 1
ATOM 890 C C . ALA A 1 111 ? 12.187 -6.243 -15.083 1.00 86.56 111 ALA A C 1
ATOM 892 O O . ALA A 1 111 ? 11.707 -6.596 -14.007 1.00 86.56 111 ALA A O 1
ATOM 893 N N . ARG A 1 112 ? 13.387 -5.652 -15.155 1.00 90.38 112 ARG A N 1
ATOM 894 C CA . ARG A 1 112 ? 14.223 -5.373 -13.979 1.00 90.38 112 ARG A CA 1
ATOM 895 C C . ARG A 1 112 ? 13.554 -4.390 -13.017 1.00 90.38 112 ARG A C 1
ATOM 897 O O . ARG A 1 112 ? 13.524 -4.663 -11.820 1.00 90.38 112 ARG A O 1
ATOM 904 N N . THR A 1 113 ? 13.013 -3.279 -13.517 1.00 90.50 113 THR A N 1
ATOM 905 C CA . THR A 1 113 ? 12.296 -2.297 -12.688 1.00 90.50 113 THR A CA 1
ATOM 906 C C . THR A 1 113 ? 11.050 -2.910 -12.055 1.00 90.50 113 THR A C 1
ATOM 908 O O . THR A 1 113 ? 10.851 -2.763 -10.852 1.00 90.50 113 THR A O 1
ATOM 911 N N . ALA A 1 114 ? 10.251 -3.647 -12.832 1.00 91.19 114 ALA A N 1
ATOM 912 C CA . ALA A 1 114 ? 9.059 -4.327 -12.334 1.00 91.19 114 ALA A CA 1
ATOM 913 C C . ALA A 1 114 ? 9.403 -5.339 -11.232 1.00 91.19 114 ALA A C 1
ATOM 915 O O . ALA A 1 114 ? 8.783 -5.331 -10.173 1.00 91.19 114 ALA A O 1
ATOM 916 N N . ARG A 1 115 ? 10.448 -6.151 -11.436 1.00 92.25 115 ARG A N 1
ATOM 917 C CA . ARG A 1 115 ? 10.922 -7.119 -10.439 1.00 92.25 115 ARG A CA 1
ATOM 918 C C . ARG A 1 115 ? 11.448 -6.444 -9.177 1.00 92.25 115 ARG A C 1
ATOM 920 O O . ARG A 1 115 ? 11.203 -6.943 -8.086 1.00 92.25 115 ARG A O 1
ATOM 927 N N . ARG A 1 116 ? 12.160 -5.320 -9.309 1.00 94.00 116 ARG A N 1
ATOM 928 C CA . ARG A 1 116 ? 12.619 -4.537 -8.156 1.00 94.00 116 ARG A CA 1
ATOM 929 C C . ARG A 1 116 ? 11.427 -4.047 -7.335 1.00 94.00 116 ARG A C 1
ATOM 931 O O . ARG A 1 116 ? 11.367 -4.354 -6.154 1.00 94.00 116 ARG A O 1
ATOM 938 N N . ALA A 1 117 ? 10.473 -3.362 -7.967 1.00 92.81 117 ALA A N 1
ATOM 939 C CA . ALA A 1 117 ? 9.285 -2.855 -7.284 1.00 92.81 117 ALA A CA 1
ATOM 940 C C . ALA A 1 117 ? 8.469 -3.987 -6.634 1.00 92.81 117 ALA A C 1
ATOM 942 O O . ALA A 1 117 ? 8.037 -3.855 -5.496 1.00 92.81 117 ALA A O 1
ATOM 943 N N . ALA A 1 118 ? 8.320 -5.126 -7.315 1.00 94.25 118 ALA A N 1
ATOM 944 C CA . ALA A 1 118 ? 7.664 -6.313 -6.771 1.00 94.25 118 ALA A CA 1
ATOM 945 C C . ALA A 1 118 ? 8.391 -6.885 -5.540 1.00 94.25 118 ALA A C 1
ATOM 947 O O . ALA A 1 118 ? 7.765 -7.151 -4.518 1.00 94.25 118 ALA A O 1
ATOM 948 N N . ASN A 1 119 ? 9.717 -7.025 -5.595 1.00 94.00 119 ASN A N 1
ATOM 949 C CA . ASN A 1 119 ? 10.511 -7.503 -4.461 1.00 94.00 119 ASN A CA 1
ATOM 950 C C . ASN A 1 119 ? 10.472 -6.530 -3.275 1.00 94.00 119 ASN A C 1
ATOM 952 O O . ASN A 1 119 ? 10.395 -6.958 -2.125 1.00 94.00 119 ASN A O 1
ATOM 956 N N . ASP A 1 120 ? 10.549 -5.228 -3.544 1.00 94.75 120 ASP A N 1
ATOM 957 C CA . ASP A 1 120 ? 10.433 -4.185 -2.526 1.00 94.75 120 ASP A CA 1
ATOM 958 C C . ASP A 1 120 ? 9.054 -4.266 -1.864 1.00 94.75 120 ASP A C 1
ATOM 960 O O . ASP A 1 120 ? 8.960 -4.362 -0.643 1.00 94.75 120 ASP A O 1
ATOM 964 N N . LEU A 1 121 ? 7.992 -4.362 -2.668 1.00 94.44 121 LEU A N 1
ATOM 965 C CA . LEU A 1 121 ? 6.623 -4.465 -2.180 1.00 94.44 121 LEU A CA 1
ATOM 966 C C . LEU A 1 121 ? 6.408 -5.717 -1.334 1.00 94.44 121 LEU A C 1
ATOM 968 O O . LEU A 1 121 ? 5.864 -5.615 -0.240 1.00 94.44 121 LEU A O 1
ATOM 972 N N . SER A 1 122 ? 6.881 -6.877 -1.797 1.00 93.19 122 SER A N 1
ATOM 973 C CA . SER A 1 122 ? 6.783 -8.139 -1.057 1.00 93.19 122 SER A CA 1
ATOM 974 C C . SER A 1 122 ? 7.401 -8.038 0.337 1.00 93.19 122 SER A C 1
ATOM 976 O O . SER A 1 122 ? 6.867 -8.618 1.279 1.00 93.19 122 SER A O 1
ATOM 978 N N . ARG A 1 123 ? 8.513 -7.307 0.478 1.00 90.75 123 ARG A N 1
ATOM 979 C CA . ARG A 1 123 ? 9.177 -7.092 1.769 1.00 90.75 123 ARG A CA 1
ATOM 980 C C . ARG A 1 123 ? 8.424 -6.109 2.654 1.00 90.75 123 ARG A C 1
ATOM 982 O O . ARG A 1 123 ? 8.562 -6.198 3.867 1.00 90.75 123 ARG A O 1
ATOM 989 N N . SER A 1 124 ? 7.613 -5.228 2.077 1.00 91.56 124 SER A N 1
ATOM 990 C CA . SER A 1 124 ? 6.878 -4.178 2.790 1.00 91.56 124 SER A CA 1
ATOM 991 C C . SER A 1 124 ? 5.405 -4.490 3.050 1.00 91.56 124 SER A C 1
ATOM 993 O O . SER A 1 124 ? 4.750 -3.706 3.729 1.00 91.56 124 SER A O 1
ATOM 995 N N . LEU A 1 125 ? 4.868 -5.628 2.588 1.00 91.69 125 LEU A N 1
ATOM 996 C CA . LEU A 1 125 ? 3.466 -6.002 2.848 1.00 91.69 125 LEU A CA 1
ATOM 997 C C . LEU A 1 125 ? 3.127 -6.075 4.344 1.00 91.69 125 LEU A C 1
ATOM 999 O O . LEU A 1 125 ? 2.002 -5.759 4.727 1.00 91.69 125 LEU A O 1
ATOM 1003 N N . HIS A 1 126 ? 4.111 -6.394 5.187 1.00 89.44 126 HIS A N 1
ATOM 1004 C CA . HIS A 1 126 ? 3.965 -6.406 6.644 1.00 89.44 126 HIS A CA 1
ATOM 1005 C C . HIS A 1 126 ? 3.596 -5.033 7.239 1.00 89.44 126 HIS A C 1
ATOM 1007 O O . HIS A 1 126 ? 3.174 -4.945 8.391 1.00 89.44 126 HIS A O 1
ATOM 1013 N N . TRP A 1 127 ? 3.741 -3.940 6.479 1.00 89.88 127 TRP A N 1
ATOM 1014 C CA . TRP A 1 127 ? 3.263 -2.619 6.883 1.00 89.88 127 TRP A CA 1
ATOM 1015 C C . TRP A 1 127 ? 1.755 -2.628 7.172 1.00 89.88 127 TRP A C 1
ATOM 1017 O O . TRP A 1 127 ? 1.326 -2.074 8.182 1.00 89.88 127 TRP A O 1
ATOM 1027 N N . PHE A 1 128 ? 0.961 -3.337 6.359 1.00 90.56 128 PHE A N 1
ATOM 1028 C CA . PHE A 1 128 ? -0.485 -3.463 6.570 1.00 90.56 128 PHE A CA 1
ATOM 1029 C C . PHE A 1 128 ? -0.841 -4.242 7.844 1.00 90.56 128 PHE A C 1
ATOM 1031 O O . PHE A 1 128 ? -1.919 -4.027 8.407 1.00 90.56 128 PHE A O 1
ATOM 1038 N N . ASP A 1 129 ? 0.051 -5.122 8.309 1.00 88.38 129 ASP A N 1
ATOM 1039 C CA . ASP A 1 129 ? -0.169 -5.956 9.496 1.00 88.38 129 ASP A CA 1
ATOM 1040 C C . ASP A 1 129 ? -0.078 -5.134 10.789 1.00 88.38 129 ASP A C 1
ATOM 1042 O O . ASP A 1 129 ? -0.753 -5.439 11.772 1.00 88.38 129 ASP A O 1
ATOM 1046 N N . ARG A 1 130 ? 0.662 -4.015 10.768 1.00 86.62 130 ARG A N 1
ATOM 1047 C CA . ARG A 1 130 ? 0.664 -3.018 11.858 1.00 86.62 130 ARG A CA 1
ATOM 1048 C C . ARG A 1 130 ? -0.706 -2.362 12.055 1.00 86.62 130 ARG A C 1
ATOM 1050 O O . ARG A 1 130 ? -0.958 -1.763 13.091 1.00 86.62 130 ARG A O 1
ATOM 1057 N N . LEU A 1 131 ? -1.585 -2.489 11.063 1.00 88.69 131 LEU A N 1
ATOM 1058 C CA . LEU A 1 131 ? -2.930 -1.927 11.019 1.00 88.69 131 LEU A CA 1
ATOM 1059 C C . LEU A 1 131 ? -3.986 -3.044 10.921 1.00 88.69 131 LEU A C 1
ATOM 1061 O O . LEU A 1 131 ? -5.053 -2.826 10.350 1.00 88.69 131 LEU A O 1
ATOM 1065 N N . ALA A 1 132 ? -3.682 -4.267 11.375 1.00 88.25 132 ALA A N 1
ATOM 1066 C CA . ALA A 1 132 ? -4.548 -5.437 11.184 1.00 88.25 132 ALA A CA 1
ATOM 1067 C C . ALA A 1 132 ? -5.814 -5.423 12.055 1.00 88.25 132 ALA A C 1
ATOM 1069 O O . ALA A 1 132 ? -6.855 -5.937 11.637 1.00 88.25 132 ALA A O 1
ATOM 1070 N N . THR A 1 133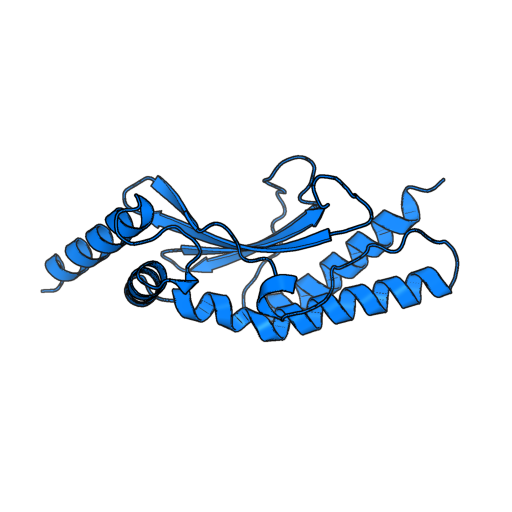 ? -5.757 -4.784 13.224 1.00 89.50 133 THR A N 1
ATOM 1071 C CA . THR A 1 133 ? -6.901 -4.600 14.129 1.00 89.50 133 THR A CA 1
ATOM 1072 C C . THR A 1 133 ? -7.136 -3.120 14.439 1.00 89.50 133 THR A C 1
ATOM 1074 O O . THR A 1 133 ? -6.183 -2.334 14.392 1.00 89.50 133 THR A O 1
ATOM 1077 N N . PRO A 1 134 ? -8.364 -2.723 14.831 1.00 88.88 134 PRO A N 1
ATOM 1078 C CA . PRO A 1 134 ? -8.634 -1.348 15.249 1.00 88.88 134 PRO A CA 1
ATOM 1079 C C . PRO A 1 134 ? -7.716 -0.884 16.388 1.00 88.88 134 PRO A C 1
ATOM 1081 O O . PRO A 1 134 ? -7.258 0.256 16.392 1.00 88.88 134 PRO A O 1
ATOM 1084 N N . ARG A 1 135 ? -7.379 -1.785 17.326 1.00 90.19 135 ARG A N 1
ATOM 1085 C CA . ARG A 1 135 ? -6.478 -1.479 18.445 1.00 90.19 135 ARG A CA 1
ATOM 1086 C C . ARG A 1 135 ? -5.058 -1.182 17.976 1.00 90.19 135 ARG A C 1
ATOM 1088 O O . ARG A 1 135 ? -4.531 -0.132 18.314 1.00 90.19 135 ARG A O 1
ATOM 1095 N N . GLN A 1 136 ? -4.486 -2.059 17.153 1.00 90.56 136 GLN A N 1
ATOM 1096 C CA . GLN A 1 136 ? -3.155 -1.842 16.579 1.00 90.56 136 GLN A CA 1
ATOM 1097 C C . GLN A 1 136 ? -3.108 -0.572 15.725 1.00 90.56 136 GLN A C 1
ATOM 1099 O O . GLN A 1 136 ? -2.122 0.155 15.765 1.00 90.56 136 GLN A O 1
ATOM 1104 N N . CYS A 1 137 ? -4.189 -0.265 14.999 1.00 88.56 137 CYS A N 1
ATOM 1105 C CA . CYS A 1 137 ? -4.290 0.982 14.253 1.00 88.56 137 CYS A CA 1
ATOM 1106 C C . CYS A 1 137 ? -4.281 2.204 15.178 1.00 88.56 137 CYS A C 1
ATOM 1108 O O . CYS A 1 137 ? -3.557 3.154 14.905 1.00 88.56 137 CYS A O 1
ATOM 1110 N N . LEU A 1 138 ? -5.054 2.190 16.269 1.00 88.75 138 LEU A N 1
ATOM 1111 C CA . LEU A 1 138 ? -5.050 3.284 17.241 1.00 88.75 138 LEU A CA 1
ATOM 1112 C C . LEU A 1 138 ? -3.662 3.467 17.871 1.00 88.75 138 LEU A C 1
ATOM 1114 O O . LEU A 1 138 ? -3.179 4.595 17.961 1.00 88.75 138 LEU A O 1
ATOM 1118 N N . ASP A 1 139 ? -3.018 2.364 18.259 1.00 89.06 139 ASP A N 1
ATOM 1119 C CA . ASP A 1 139 ? -1.676 2.381 18.839 1.00 89.06 139 ASP A CA 1
ATOM 1120 C C . ASP A 1 139 ? -0.658 2.949 17.831 1.00 89.06 139 ASP A C 1
ATOM 1122 O O . ASP A 1 139 ? 0.143 3.809 18.192 1.00 89.06 139 ASP A O 1
ATOM 1126 N N . PHE A 1 140 ? -0.739 2.552 16.553 1.00 86.62 140 PHE A N 1
ATOM 1127 C CA . PHE A 1 140 ? 0.099 3.085 15.473 1.00 86.62 140 PHE A CA 1
ATOM 1128 C C . PHE A 1 140 ? -0.126 4.584 15.237 1.00 86.62 140 PHE A C 1
ATOM 1130 O O . PHE A 1 140 ? 0.839 5.335 15.160 1.00 86.62 140 PHE A O 1
ATOM 1137 N N . LEU A 1 141 ? -1.379 5.048 15.170 1.00 85.44 141 LEU A N 1
ATOM 1138 C CA . LEU A 1 141 ? -1.706 6.475 15.017 1.00 85.44 141 LEU A CA 1
ATOM 1139 C C . LEU A 1 141 ? -1.213 7.321 16.207 1.00 85.44 141 LEU A C 1
ATOM 1141 O O . LEU A 1 141 ? -1.020 8.528 16.084 1.00 85.44 141 LEU A O 1
ATOM 1145 N N . GLY A 1 142 ? -1.006 6.697 17.368 1.00 81.44 142 GLY A N 1
ATOM 1146 C CA . GLY A 1 142 ? -0.421 7.334 18.543 1.00 81.44 142 GLY A CA 1
ATOM 1147 C C . GLY A 1 142 ? 1.100 7.513 18.481 1.00 81.44 142 GLY A C 1
ATOM 1148 O O . GLY A 1 142 ? 1.645 8.227 19.324 1.00 81.44 142 GLY A O 1
ATOM 1149 N N . THR A 1 143 ? 1.800 6.894 17.522 1.00 80.06 143 THR A N 1
ATOM 1150 C CA . THR A 1 143 ? 3.263 6.985 17.428 1.00 80.06 143 THR A CA 1
ATOM 1151 C C . THR A 1 143 ? 3.719 8.179 16.578 1.00 80.06 143 THR A C 1
ATOM 1153 O O . THR A 1 143 ? 3.017 8.596 15.649 1.00 80.06 143 THR A O 1
ATOM 1156 N N . PRO A 1 144 ? 4.936 8.707 16.823 1.00 71.06 144 PRO A N 1
ATOM 1157 C CA . PRO A 1 144 ? 5.557 9.716 15.957 1.00 71.06 144 PRO A CA 1
ATOM 1158 C C . PRO A 1 144 ? 5.771 9.239 14.509 1.00 71.06 144 PRO A C 1
ATOM 1160 O O . PRO A 1 144 ? 5.888 10.048 13.593 1.00 71.06 144 PRO A O 1
ATOM 1163 N N . GLU A 1 145 ? 5.827 7.923 14.303 1.00 66.81 145 GLU A N 1
ATOM 1164 C CA . GLU A 1 145 ? 6.108 7.268 13.021 1.00 66.81 145 GLU A CA 1
ATOM 1165 C C . GLU A 1 145 ? 4.902 7.273 12.074 1.00 66.81 145 GLU A C 1
ATOM 1167 O O . GLU A 1 145 ? 5.065 7.062 10.873 1.00 66.81 145 GLU A O 1
ATOM 1172 N N . SER A 1 146 ? 3.699 7.543 12.591 1.00 65.38 146 SER A N 1
ATOM 1173 C CA . SER A 1 146 ? 2.471 7.640 11.793 1.00 65.38 146 SER A CA 1
ATOM 1174 C C . SER A 1 146 ? 2.481 8.787 10.774 1.00 65.38 146 SER A C 1
ATOM 1176 O O . SER A 1 146 ? 1.599 8.829 9.925 1.00 65.38 146 SER A O 1
ATOM 1178 N N . LEU A 1 147 ? 3.482 9.685 10.824 1.00 59.38 147 LEU A N 1
ATOM 1179 C CA . LEU A 1 147 ? 3.703 10.802 9.890 1.00 59.38 147 LEU A CA 1
ATOM 1180 C C . LEU A 1 147 ? 2.514 11.774 9.753 1.00 59.38 147 LEU A C 1
ATOM 1182 O O . LEU A 1 147 ? 2.417 12.514 8.780 1.00 59.38 147 LEU A O 1
ATOM 1186 N N . SER A 1 148 ? 1.695 11.871 10.805 1.00 61.50 148 SER A N 1
ATOM 1187 C CA . SER A 1 148 ? 0.315 12.366 10.769 1.00 61.50 148 SER A CA 1
ATOM 1188 C C . SER A 1 148 ? -0.609 11.432 9.997 1.00 61.50 148 SER A C 1
ATOM 1190 O O . SER A 1 148 ? -0.303 11.020 8.883 1.00 61.50 148 SER A O 1
ATOM 1192 N N . PRO A 1 149 ? -1.784 11.138 10.560 1.00 63.81 149 PRO A N 1
ATOM 1193 C CA . PRO A 1 149 ? -2.463 11.907 11.604 1.00 63.81 149 PRO A CA 1
ATOM 1194 C C . PRO A 1 149 ? -2.249 11.365 13.041 1.00 63.81 149 PRO A C 1
ATOM 1196 O O . PRO A 1 149 ? -2.470 10.191 13.309 1.00 63.81 149 PRO A O 1
ATOM 1199 N N . GLY A 1 150 ? -1.833 12.242 13.970 1.00 69.62 150 GLY A N 1
ATOM 1200 C CA . GLY A 1 150 ? -1.480 11.901 15.363 1.00 69.62 150 GLY A CA 1
ATOM 1201 C C . GLY A 1 150 ? -2.637 11.968 16.383 1.00 69.62 150 GLY A C 1
ATOM 1202 O O . GLY A 1 150 ? -3.808 12.089 15.989 1.00 69.62 150 GLY A O 1
ATOM 1203 N N . PRO A 1 151 ? -2.331 11.939 17.702 1.00 71.69 151 PRO A N 1
ATOM 1204 C CA . PRO A 1 151 ? -3.324 12.074 18.769 1.00 71.69 151 PRO A CA 1
ATOM 1205 C C . PRO A 1 151 ? -4.132 13.373 18.629 1.00 71.69 151 PRO A C 1
ATOM 1207 O O . PRO A 1 151 ? -3.574 14.466 18.655 1.00 71.69 151 PRO A O 1
ATOM 1210 N N . GLY A 1 152 ? -5.453 13.252 18.469 1.00 74.88 152 GLY A N 1
ATOM 1211 C CA . GLY A 1 152 ? -6.368 14.390 18.271 1.00 74.88 152 GLY A CA 1
ATOM 1212 C C . GLY A 1 152 ? -6.812 14.622 16.824 1.00 74.88 152 GLY A C 1
ATOM 1213 O O . GLY A 1 152 ? -7.656 15.477 16.572 1.00 74.88 152 GLY A O 1
ATOM 1214 N N . SER A 1 153 ? -6.302 13.844 15.872 1.00 83.19 153 SER A N 1
ATOM 1215 C CA . SER A 1 153 ? -6.832 13.849 14.511 1.00 83.19 153 SER A CA 1
ATOM 1216 C C . SER A 1 153 ? -8.235 13.228 14.417 1.00 83.19 153 SER A C 1
ATOM 1218 O O . SER A 1 153 ? -8.571 12.358 15.228 1.00 83.19 153 SER A O 1
ATOM 1220 N N . PRO A 1 154 ? -9.044 13.595 13.399 1.00 84.44 154 PRO A N 1
ATOM 1221 C CA . PRO A 1 154 ? -10.383 13.029 13.220 1.00 84.44 154 PRO A CA 1
ATOM 1222 C C . PRO A 1 154 ? -10.391 11.498 13.158 1.00 84.44 154 PRO A C 1
ATOM 1224 O O . PRO A 1 154 ? -11.227 10.859 13.785 1.00 84.44 154 PRO A O 1
ATOM 1227 N N . ILE A 1 155 ? -9.420 10.898 12.465 1.00 84.94 155 ILE A N 1
ATOM 1228 C CA . ILE A 1 155 ? -9.305 9.440 12.351 1.00 84.94 155 ILE A CA 1
ATOM 1229 C C . ILE A 1 155 ? -8.871 8.775 13.663 1.00 84.94 155 ILE A C 1
ATOM 1231 O O . ILE A 1 155 ? -9.385 7.711 13.996 1.00 84.94 155 ILE A O 1
ATOM 1235 N N . TYR A 1 156 ? -7.980 9.400 14.444 1.00 86.88 156 TYR A N 1
ATOM 1236 C CA . TYR A 1 156 ? -7.599 8.894 15.766 1.00 86.88 156 TYR A CA 1
ATOM 1237 C C . TYR A 1 156 ? -8.800 8.892 16.717 1.00 86.88 156 TYR A C 1
ATOM 1239 O O . TYR A 1 156 ? -9.039 7.914 17.425 1.00 86.88 156 TYR A O 1
ATOM 1247 N N . ILE A 1 157 ? -9.574 9.983 16.718 1.00 86.81 157 ILE A N 1
ATOM 1248 C CA . ILE A 1 157 ? -10.785 10.119 17.535 1.00 86.81 157 ILE A CA 1
ATOM 1249 C C . ILE A 1 157 ? -11.821 9.071 17.115 1.00 86.81 157 ILE A C 1
ATOM 1251 O O . ILE A 1 157 ? -12.255 8.297 17.966 1.00 86.81 157 ILE A O 1
ATOM 1255 N N . ALA A 1 158 ? -12.122 8.966 15.817 1.00 86.88 158 ALA A N 1
ATOM 1256 C CA . ALA A 1 158 ? -13.070 7.986 15.289 1.00 86.88 158 ALA A CA 1
ATOM 1257 C C . ALA A 1 158 ? -12.658 6.539 15.614 1.00 86.88 158 ALA A C 1
ATOM 1259 O O . ALA A 1 158 ? -13.480 5.732 16.043 1.00 86.88 158 ALA A O 1
ATOM 1260 N N . MET A 1 159 ? -11.369 6.200 15.484 1.00 88.25 159 MET A N 1
ATOM 1261 C CA . MET A 1 159 ? -10.867 4.861 15.817 1.00 88.25 159 MET A CA 1
ATOM 1262 C C . MET A 1 159 ? -11.009 4.550 17.312 1.00 88.25 159 MET A C 1
ATOM 1264 O O . MET A 1 159 ? -11.392 3.444 17.702 1.00 88.25 159 MET A O 1
ATOM 1268 N N . ARG A 1 160 ? -10.721 5.534 18.169 1.00 89.56 160 ARG A N 1
ATOM 1269 C CA . ARG A 1 160 ? -10.885 5.406 19.619 1.00 89.56 160 ARG A CA 1
ATOM 1270 C C . ARG A 1 160 ? -12.355 5.223 20.000 1.00 89.56 160 ARG A C 1
ATOM 1272 O O . ARG A 1 160 ? -12.651 4.384 20.848 1.00 89.56 160 ARG A O 1
ATOM 1279 N N . GLU A 1 161 ? -13.263 5.987 19.404 1.00 89.25 161 GLU A N 1
ATOM 1280 C CA . GLU A 1 161 ? -14.703 5.885 19.664 1.00 89.25 161 GLU A CA 1
ATOM 1281 C C . GLU A 1 161 ? -15.274 4.545 19.193 1.00 89.25 161 GLU A C 1
ATOM 1283 O O . GLU A 1 161 ? -15.986 3.887 19.958 1.00 89.25 161 GLU A O 1
ATOM 1288 N N . HIS A 1 162 ? -14.858 4.075 18.014 1.00 88.06 162 HIS A N 1
ATOM 1289 C CA . HIS A 1 162 ? -15.196 2.751 17.499 1.00 88.06 162 HIS A CA 1
ATOM 1290 C C . HIS A 1 162 ? -14.825 1.633 18.490 1.00 88.06 162 HIS A C 1
ATOM 1292 O O . HIS A 1 162 ? -15.654 0.776 18.806 1.00 88.06 162 HIS A O 1
ATOM 1298 N N . LEU A 1 163 ? -13.608 1.673 19.047 1.00 89.25 163 LEU A N 1
ATOM 1299 C CA . LEU A 1 163 ? -13.154 0.714 20.061 1.00 89.25 163 LEU A CA 1
ATOM 1300 C C . LEU A 1 163 ? -13.969 0.795 21.360 1.00 89.25 163 LEU A C 1
ATOM 1302 O O . LEU A 1 163 ? -14.390 -0.233 21.886 1.00 89.25 163 LEU A O 1
ATOM 1306 N N . LEU A 1 164 ? -14.242 2.005 21.857 1.00 88.12 164 LEU A N 1
ATOM 1307 C CA . LEU A 1 164 ? -15.034 2.199 23.078 1.00 88.12 164 LEU A CA 1
ATOM 1308 C C . LEU A 1 164 ? -16.467 1.669 22.935 1.00 88.12 164 LEU A C 1
ATOM 1310 O O . LEU A 1 164 ? -17.032 1.153 23.900 1.00 88.12 164 LEU A O 1
ATOM 1314 N N . ARG A 1 165 ? -17.071 1.794 21.748 1.00 85.44 165 ARG A N 1
ATOM 1315 C CA . ARG A 1 165 ? -18.398 1.227 21.464 1.00 85.44 165 ARG A CA 1
ATOM 1316 C C . ARG A 1 165 ? -18.357 -0.297 21.439 1.00 85.44 165 ARG A C 1
ATOM 1318 O O . ARG A 1 165 ? -19.232 -0.919 22.037 1.00 85.44 165 ARG A O 1
ATOM 1325 N N . ALA A 1 166 ? -17.339 -0.880 20.807 1.00 83.75 166 ALA A N 1
ATOM 1326 C CA . ALA A 1 166 ? -17.166 -2.328 20.750 1.00 83.75 166 ALA A CA 1
ATOM 1327 C C . ALA A 1 166 ? -17.012 -2.953 22.150 1.00 83.75 166 ALA A C 1
ATOM 1329 O O . ALA A 1 166 ? -17.596 -4.002 22.416 1.00 83.75 166 ALA A O 1
ATOM 1330 N N . ASP A 1 167 ? -16.294 -2.293 23.064 1.00 81.50 167 ASP A N 1
ATOM 1331 C CA . ASP A 1 167 ? -16.113 -2.780 24.438 1.00 81.50 167 ASP A CA 1
ATOM 1332 C C . ASP A 1 167 ? -17.404 -2.713 25.271 1.00 81.50 167 ASP A C 1
ATOM 1334 O O . ASP A 1 167 ? -17.662 -3.603 26.075 1.00 81.50 167 ASP A O 1
ATOM 1338 N N . ARG A 1 168 ? -18.260 -1.704 25.052 1.00 81.00 168 ARG A N 1
ATOM 1339 C CA . ARG A 1 168 ? -19.562 -1.579 25.742 1.00 81.00 168 ARG A CA 1
ATOM 1340 C C . ARG A 1 168 ? -20.602 -2.609 25.299 1.00 81.00 168 ARG A C 1
ATOM 1342 O O . ARG A 1 168 ? -21.594 -2.794 25.994 1.00 81.00 168 ARG A O 1
ATOM 1349 N N . GLN A 1 169 ? -20.411 -3.223 24.135 1.00 74.12 169 GLN A N 1
ATOM 1350 C CA . GLN A 1 169 ? -21.320 -4.225 23.572 1.00 74.12 169 GLN A CA 1
ATOM 1351 C C . GLN A 1 169 ? -20.908 -5.664 23.913 1.00 74.12 169 GLN A C 1
ATOM 1353 O O . GLN A 1 169 ? -21.609 -6.599 23.525 1.00 74.12 169 GLN A O 1
ATOM 1358 N N . ARG A 1 170 ? -19.789 -5.863 24.625 1.00 63.75 170 ARG A N 1
ATOM 1359 C CA . ARG A 1 170 ? -19.410 -7.186 25.128 1.00 63.75 170 ARG A CA 1
ATOM 1360 C C . ARG A 1 170 ? -20.243 -7.516 26.379 1.00 63.75 170 ARG A C 1
ATOM 1362 O O . ARG A 1 170 ? -20.249 -6.694 27.294 1.00 63.75 170 ARG A O 1
ATOM 1369 N N . PRO A 1 171 ? -20.965 -8.653 26.389 1.00 53.84 171 PRO A N 1
ATOM 1370 C CA . PRO A 1 171 ? -21.788 -9.085 27.519 1.00 53.84 171 PRO A CA 1
ATOM 1371 C C . PRO A 1 171 ? -20.960 -9.448 28.756 1.00 53.84 171 PRO A C 1
ATOM 1373 O O . PRO A 1 171 ? -19.777 -9.831 28.591 1.00 53.84 171 PRO A O 1
#